Protein AF-A0A2N9XT66-F1 (afdb_monomer)

Solvent-accessible surface area (backbone atoms only — not comparable to full-atom values): 9815 Å² total; per-residue (Å²): 134,77,52,62,68,54,93,84,42,64,47,77,47,74,53,76,45,72,80,45,82,62,43,62,50,54,74,45,100,49,97,69,98,41,59,39,62,68,51,39,53,54,58,56,68,60,48,44,79,49,72,41,79,37,77,58,72,70,63,59,81,93,36,49,51,38,49,73,64,43,85,40,82,36,80,42,84,41,38,66,64,27,37,46,78,44,77,35,76,80,49,83,78,47,50,59,54,51,53,51,52,33,59,56,31,46,72,74,43,82,81,79,74,92,34,58,38,72,68,48,40,66,77,40,42,72,58,54,52,49,49,52,59,52,54,74,69,48,71,70,38,58,52,63,70,58,52,52,46,34,30,75,69,66,59,37,83,70,79,73,86,127

Structure (mmCIF, N/CA/C/O backbone):
data_AF-A0A2N9XT66-F1
#
_entry.id   AF-A0A2N9XT66-F1
#
loop_
_atom_site.group_PDB
_atom_site.id
_atom_site.type_symbol
_atom_site.label_atom_id
_atom_site.label_alt_id
_atom_site.label_comp_id
_atom_site.label_asym_id
_atom_site.label_entity_id
_atom_site.label_seq_id
_atom_site.pdbx_PDB_ins_code
_atom_site.Cartn_x
_atom_site.Cartn_y
_atom_site.Cartn_z
_atom_site.occupancy
_atom_site.B_iso_or_equiv
_atom_site.auth_seq_id
_atom_site.auth_comp_id
_atom_site.auth_asym_id
_atom_site.auth_atom_id
_atom_site.pdbx_PDB_model_num
ATOM 1 N N . MET A 1 1 ? 28.744 -11.877 -5.817 1.00 41.16 1 MET A N 1
ATOM 2 C CA . MET A 1 1 ? 27.878 -12.286 -6.945 1.00 41.16 1 MET A CA 1
ATOM 3 C C . MET A 1 1 ? 27.598 -11.049 -7.778 1.00 41.16 1 MET A C 1
ATOM 5 O O . MET A 1 1 ? 27.155 -10.070 -7.199 1.00 41.16 1 MET A O 1
ATOM 9 N N . ARG A 1 2 ? 27.898 -11.065 -9.081 1.00 55.66 2 ARG A N 1
ATOM 10 C CA . ARG A 1 2 ? 27.415 -10.048 -10.028 1.00 55.66 2 ARG A CA 1
ATOM 11 C C . ARG A 1 2 ? 26.061 -10.533 -10.524 1.00 55.66 2 ARG A C 1
ATOM 13 O O . ARG A 1 2 ? 26.008 -11.535 -11.235 1.00 55.66 2 ARG A O 1
ATOM 20 N N . ALA A 1 3 ? 24.979 -9.942 -10.032 1.00 63.16 3 ALA A N 1
ATOM 21 C CA . ALA A 1 3 ? 23.658 -10.244 -10.561 1.00 63.16 3 ALA A CA 1
ATOM 22 C C . ALA A 1 3 ? 23.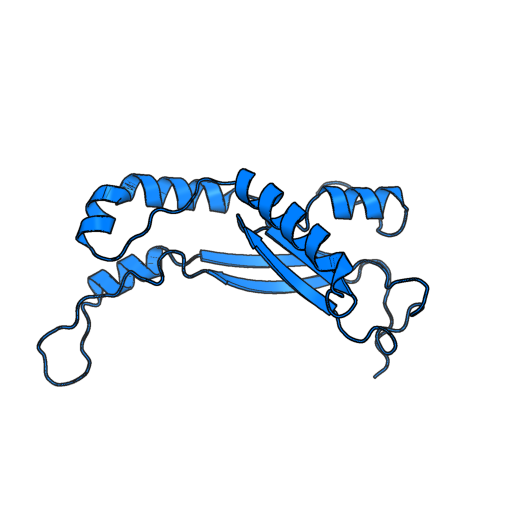540 -9.5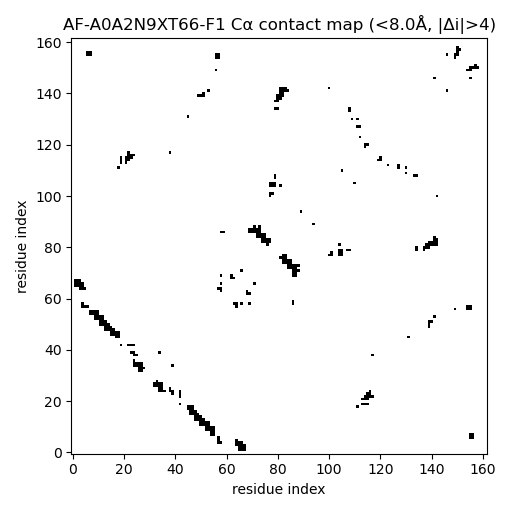07 -11.895 1.00 63.16 3 ALA A C 1
ATOM 24 O O . ALA A 1 3 ? 23.807 -8.313 -11.946 1.00 63.16 3 ALA A O 1
ATOM 25 N N . LYS A 1 4 ? 23.177 -10.200 -12.973 1.00 71.56 4 LYS A N 1
ATOM 26 C CA . LYS A 1 4 ? 22.900 -9.549 -14.255 1.00 71.56 4 LYS A CA 1
ATOM 27 C C . LYS A 1 4 ? 21.401 -9.447 -14.456 1.00 71.56 4 LYS A C 1
ATOM 29 O O . LYS A 1 4 ? 20.701 -10.422 -14.187 1.00 71.56 4 LYS A O 1
ATOM 34 N N . TRP A 1 5 ? 20.920 -8.296 -14.905 1.00 75.19 5 TRP A N 1
ATOM 35 C CA . TRP A 1 5 ? 19.538 -8.149 -15.330 1.00 75.19 5 TRP A CA 1
ATOM 36 C C . TRP A 1 5 ? 19.291 -9.017 -16.562 1.00 75.19 5 TRP A C 1
ATOM 38 O O . TRP A 1 5 ? 20.130 -9.102 -17.459 1.00 75.19 5 TRP A O 1
ATOM 48 N N . THR A 1 6 ? 18.135 -9.673 -16.602 1.00 72.75 6 THR A N 1
ATOM 49 C CA . THR A 1 6 ? 17.654 -10.372 -17.792 1.00 72.75 6 THR A CA 1
ATOM 50 C C . THR A 1 6 ? 16.189 -10.019 -18.054 1.00 72.75 6 THR A C 1
ATOM 52 O O . THR A 1 6 ? 15.431 -9.784 -17.104 1.00 72.75 6 THR A O 1
ATOM 55 N N . PRO A 1 7 ? 15.752 -10.002 -19.329 1.00 72.69 7 PRO A N 1
ATOM 56 C CA . PRO A 1 7 ? 14.351 -9.778 -19.659 1.00 72.69 7 PRO A CA 1
ATOM 57 C C . PRO A 1 7 ? 13.437 -10.762 -18.923 1.00 72.69 7 PRO A C 1
ATOM 59 O O . PRO A 1 7 ? 13.677 -11.969 -18.925 1.00 72.69 7 PRO A O 1
ATOM 62 N N . GLY A 1 8 ? 12.381 -10.239 -18.299 1.00 72.44 8 GLY A N 1
ATOM 63 C CA . GLY A 1 8 ? 11.419 -11.039 -17.537 1.00 72.44 8 GLY A CA 1
ATOM 64 C C . GLY A 1 8 ? 11.775 -11.251 -16.063 1.00 72.44 8 GLY A C 1
ATOM 65 O O . GLY A 1 8 ? 11.002 -11.896 -15.358 1.00 72.44 8 GLY A O 1
ATOM 66 N N . MET A 1 9 ? 12.887 -10.696 -15.565 1.00 78.50 9 MET A N 1
ATOM 67 C CA . MET A 1 9 ? 13.136 -10.648 -14.124 1.00 78.50 9 MET A CA 1
ATOM 68 C C . MET A 1 9 ? 12.029 -9.888 -13.394 1.00 78.50 9 MET A C 1
ATOM 70 O O . MET A 1 9 ? 11.669 -8.766 -13.758 1.00 78.50 9 MET A O 1
ATOM 74 N N . THR A 1 10 ? 11.537 -10.489 -12.315 1.00 80.38 10 THR A N 1
ATOM 75 C CA . THR A 1 10 ? 10.516 -9.906 -11.450 1.00 80.38 10 THR A CA 1
ATOM 76 C C . THR A 1 10 ? 10.994 -9.834 -10.008 1.00 80.38 10 THR A C 1
ATOM 78 O O . THR A 1 10 ? 11.700 -10.718 -9.527 1.00 80.38 10 THR A O 1
ATOM 81 N N . MET A 1 11 ? 10.557 -8.807 -9.295 1.00 81.31 11 MET A N 1
ATOM 82 C CA . MET A 1 11 ? 10.707 -8.671 -7.856 1.00 81.31 11 MET A CA 1
ATOM 83 C C . MET A 1 11 ? 9.355 -8.893 -7.191 1.00 81.31 11 MET A C 1
ATOM 85 O O . MET A 1 11 ? 8.396 -8.186 -7.489 1.00 81.31 11 MET A O 1
ATOM 89 N N . HIS A 1 12 ? 9.300 -9.845 -6.266 1.00 86.62 12 HIS A N 1
ATOM 90 C CA . HIS A 1 12 ? 8.158 -9.996 -5.379 1.00 86.62 12 HIS A CA 1
ATOM 91 C C . HIS A 1 12 ? 8.308 -9.045 -4.194 1.00 86.62 12 HIS A C 1
ATOM 93 O O . HIS A 1 12 ? 9.329 -9.072 -3.503 1.00 86.62 12 HIS A O 1
ATOM 99 N N . ILE A 1 13 ? 7.292 -8.233 -3.925 1.00 86.00 13 ILE A N 1
ATOM 100 C CA . ILE A 1 13 ? 7.242 -7.404 -2.723 1.00 86.00 13 ILE A CA 1
ATOM 101 C C . ILE A 1 13 ? 5.945 -7.662 -1.972 1.00 86.00 13 ILE A C 1
ATOM 103 O O . ILE A 1 13 ? 4.884 -7.789 -2.573 1.00 86.00 13 ILE A O 1
ATOM 107 N N . SER A 1 14 ? 6.044 -7.726 -0.647 1.00 89.00 14 SER A N 1
ATOM 108 C CA . SER A 1 14 ? 4.916 -7.866 0.268 1.00 89.00 14 SER A CA 1
ATOM 109 C C . SER A 1 14 ? 4.988 -6.769 1.324 1.00 89.00 14 SER A C 1
ATOM 111 O O . SER A 1 14 ? 6.061 -6.505 1.870 1.00 89.00 14 SER A O 1
ATOM 113 N N . TRP A 1 15 ? 3.864 -6.121 1.624 1.00 89.88 15 TRP A N 1
ATOM 114 C CA . TRP A 1 15 ? 3.805 -5.058 2.626 1.00 89.88 15 TRP A CA 1
ATOM 115 C C . TRP A 1 15 ? 2.473 -5.034 3.378 1.00 89.88 15 TRP A C 1
ATOM 117 O O . TRP A 1 15 ? 1.436 -5.494 2.898 1.00 89.88 15 TRP A O 1
ATOM 127 N N . LYS A 1 16 ? 2.516 -4.471 4.589 1.00 90.44 16 LYS A N 1
ATOM 128 C CA . LYS A 1 16 ? 1.356 -4.248 5.456 1.00 90.44 16 LYS A CA 1
ATOM 129 C C . LYS A 1 16 ? 1.117 -2.752 5.597 1.00 90.44 16 LYS A C 1
ATOM 131 O O . LYS A 1 16 ? 2.045 -2.003 5.896 1.00 90.44 16 LYS A O 1
ATOM 136 N N . ILE A 1 17 ? -0.129 -2.322 5.445 1.00 89.19 17 ILE A N 1
ATOM 137 C CA . ILE A 1 17 ? -0.549 -0.953 5.741 1.00 89.19 17 ILE A CA 1
ATOM 138 C C . ILE A 1 17 ? -1.355 -0.946 7.036 1.00 89.19 17 ILE A C 1
ATOM 140 O O . ILE A 1 17 ? -2.304 -1.714 7.197 1.00 89.19 17 ILE A O 1
ATOM 144 N N . LEU A 1 18 ? -0.980 -0.032 7.933 1.00 91.44 18 LEU A N 1
ATOM 145 C CA . LEU A 1 18 ? -1.727 0.324 9.137 1.00 91.44 18 LEU A CA 1
ATOM 146 C C . LEU A 1 18 ? -2.509 1.614 8.839 1.00 91.44 18 LEU A C 1
ATOM 148 O O . LEU A 1 18 ? -1.954 2.705 8.972 1.00 91.44 18 LEU A O 1
ATOM 152 N N . PRO A 1 19 ? -3.762 1.540 8.352 1.00 87.88 19 PRO A N 1
ATOM 153 C CA . PRO A 1 19 ? -4.462 2.711 7.819 1.00 87.88 19 PRO A CA 1
ATOM 154 C C . PRO A 1 19 ? -4.819 3.766 8.870 1.00 87.88 19 PRO A C 1
ATOM 156 O O . PRO A 1 19 ? -5.013 4.927 8.510 1.00 87.88 19 PRO A O 1
ATOM 159 N N . TYR A 1 20 ? -4.903 3.372 10.143 1.00 91.38 20 TYR A N 1
ATOM 160 C CA . TYR A 1 20 ? -5.351 4.222 11.247 1.00 91.38 20 TYR A CA 1
ATOM 161 C C . TYR A 1 20 ? -4.362 4.166 12.424 1.00 91.38 20 TYR A C 1
ATOM 163 O O . TYR A 1 20 ? -4.719 3.697 13.500 1.00 91.38 20 TYR A O 1
ATOM 171 N N . PRO A 1 21 ? -3.115 4.648 12.257 1.00 87.50 21 PRO A N 1
ATOM 172 C CA . PRO A 1 21 ? -2.061 4.490 13.267 1.00 87.50 21 PRO A CA 1
ATOM 173 C C . PRO A 1 21 ? -2.334 5.258 14.572 1.00 87.50 21 PRO A C 1
ATOM 175 O O . PRO A 1 21 ? -1.732 4.968 15.599 1.00 87.50 21 PRO A O 1
ATOM 178 N N . GLY A 1 22 ? -3.239 6.242 14.540 1.00 87.88 22 GLY A N 1
ATOM 179 C CA . GLY A 1 22 ? -3.673 6.984 15.725 1.00 87.88 22 GLY A CA 1
ATOM 180 C C . GLY A 1 22 ? -4.794 6.312 16.523 1.00 87.88 22 GLY A C 1
ATOM 181 O O . GLY A 1 22 ? -5.141 6.818 17.585 1.00 87.88 22 GLY A O 1
ATOM 182 N N . TRP A 1 23 ? -5.381 5.217 16.028 1.00 91.44 23 TRP A N 1
ATOM 183 C CA . TRP A 1 23 ? -6.428 4.479 16.729 1.00 91.44 23 TRP A CA 1
ATOM 184 C C . TRP A 1 23 ? -5.799 3.345 17.528 1.00 91.44 23 TRP A C 1
ATOM 186 O O . TRP A 1 23 ? -5.295 2.377 16.966 1.00 91.44 23 TRP A O 1
ATOM 196 N N . GLN A 1 24 ? -5.831 3.483 18.850 1.00 88.06 24 GLN A N 1
ATOM 197 C CA . GLN A 1 24 ? -5.297 2.493 19.777 1.00 88.06 24 GLN A CA 1
ATOM 198 C C . GLN A 1 24 ? -6.430 1.867 20.587 1.00 88.06 24 GLN A C 1
ATOM 200 O O . GLN A 1 24 ? -7.411 2.541 20.914 1.00 88.06 24 GLN A O 1
ATOM 205 N N . ALA A 1 25 ? -6.287 0.578 20.896 1.00 87.25 25 ALA A N 1
ATOM 206 C CA . ALA A 1 25 ? -7.193 -0.117 21.797 1.00 87.25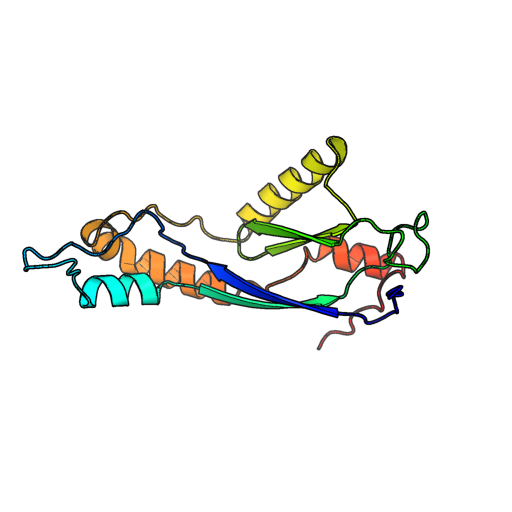 25 ALA A CA 1
ATOM 207 C C . ALA A 1 25 ? -7.081 0.478 23.203 1.00 87.25 25 ALA A C 1
ATOM 209 O O . ALA A 1 25 ? -5.999 0.868 23.654 1.00 87.25 25 ALA A O 1
ATOM 210 N N . ARG A 1 26 ? -8.202 0.544 23.916 1.00 87.88 26 ARG A N 1
ATOM 211 C CA . ARG A 1 26 ? -8.222 1.042 25.286 1.00 87.88 26 ARG A CA 1
ATOM 212 C C . ARG A 1 26 ? -7.394 0.143 26.210 1.00 87.88 26 ARG A C 1
ATOM 214 O O . ARG A 1 26 ? -7.588 -1.070 26.249 1.00 87.88 26 ARG A O 1
ATOM 221 N N . GLY A 1 27 ? -6.537 0.760 27.024 1.00 83.31 27 GLY A N 1
ATOM 222 C CA . GLY A 1 27 ? -5.896 0.093 28.158 1.00 83.31 27 GLY A CA 1
ATOM 223 C C . GLY A 1 27 ? -6.916 -0.275 29.240 1.00 83.31 27 GLY A C 1
ATOM 224 O O . GLY A 1 27 ? -7.740 0.553 29.646 1.00 83.31 27 GLY A O 1
ATOM 225 N N . LEU A 1 28 ? -6.872 -1.518 29.705 1.00 82.56 28 LEU A N 1
ATOM 226 C CA . LEU A 1 28 ? -7.693 -2.021 30.799 1.00 82.56 28 LEU A CA 1
ATOM 227 C C . LEU A 1 28 ? -6.977 -1.769 32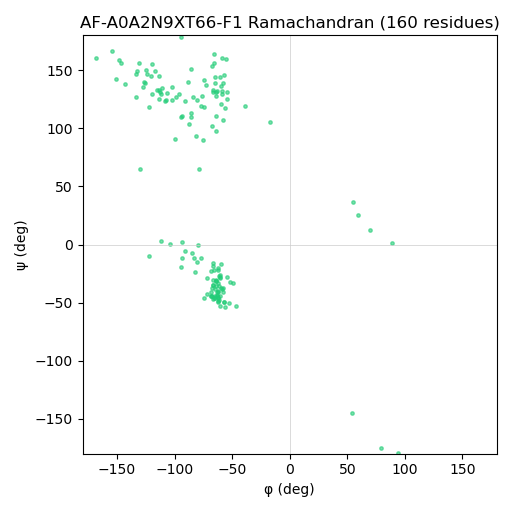.128 1.00 82.56 28 LEU A C 1
ATOM 229 O O . LEU A 1 28 ? -5.770 -1.963 32.236 1.00 82.56 28 LEU A O 1
ATOM 233 N N . ASN A 1 29 ? -7.728 -1.365 33.155 1.00 78.62 29 ASN A N 1
ATOM 234 C CA . ASN A 1 29 ? -7.189 -1.144 34.500 1.00 78.62 29 ASN A CA 1
ATOM 235 C C . ASN A 1 29 ? -7.016 -2.482 35.242 1.00 78.62 29 ASN A C 1
ATOM 237 O O . ASN A 1 29 ? -7.733 -2.778 36.196 1.00 78.62 29 ASN A O 1
ATOM 241 N N . LEU A 1 30 ? -6.125 -3.325 34.726 1.00 79.62 30 LEU A N 1
ATOM 242 C CA . LEU A 1 30 ? -5.789 -4.648 35.243 1.00 79.62 30 LEU A CA 1
ATOM 243 C C . LEU A 1 30 ? -4.276 -4.716 35.494 1.00 79.62 30 LEU A C 1
ATOM 245 O O . LEU A 1 30 ? -3.530 -4.058 34.770 1.00 79.62 30 LEU A O 1
ATOM 249 N N . PRO A 1 31 ? -3.796 -5.511 36.470 1.00 76.19 31 PRO A N 1
ATOM 250 C CA . PRO A 1 31 ? -2.362 -5.682 36.698 1.00 76.19 31 PRO A CA 1
ATOM 251 C C . PRO A 1 31 ? -1.634 -6.140 35.422 1.00 76.19 31 PRO A C 1
ATOM 253 O O . PRO A 1 31 ? -2.002 -7.152 34.826 1.00 76.19 31 PRO A O 1
ATOM 256 N N . GLY A 1 32 ? -0.598 -5.400 35.013 1.00 74.69 32 GLY A N 1
ATOM 257 C CA . GLY A 1 32 ? 0.147 -5.627 33.766 1.00 74.69 32 GLY A CA 1
ATOM 258 C C . GLY A 1 32 ? -0.353 -4.794 32.576 1.00 74.69 32 GLY A C 1
ATOM 259 O O . GLY A 1 32 ? -1.281 -3.999 32.697 1.00 74.69 32 GLY A O 1
ATOM 260 N N . VAL A 1 33 ? 0.275 -4.955 31.405 1.00 73.44 33 VAL A N 1
ATOM 261 C CA . VAL A 1 33 ? -0.155 -4.278 30.167 1.00 73.44 33 VAL A CA 1
ATOM 262 C C . VAL A 1 33 ? -1.318 -5.062 29.560 1.00 73.44 33 VAL A C 1
ATOM 264 O O . VAL A 1 33 ? -1.111 -6.022 28.825 1.00 73.44 33 VAL A O 1
ATOM 267 N N . ASN A 1 34 ? -2.545 -4.665 29.897 1.00 83.75 34 ASN A N 1
ATOM 268 C CA . ASN A 1 34 ? -3.765 -5.267 29.364 1.00 83.75 34 ASN A CA 1
ATOM 269 C C . ASN A 1 34 ? -4.495 -4.263 28.470 1.00 83.75 34 ASN A C 1
ATOM 271 O O . ASN A 1 34 ? -4.737 -3.128 28.876 1.00 83.75 34 ASN A O 1
ATOM 275 N N . VAL A 1 35 ? -4.881 -4.689 27.272 1.00 86.62 35 VAL A N 1
ATOM 276 C CA . VAL A 1 35 ? -5.677 -3.898 26.322 1.00 86.62 35 VAL A CA 1
ATOM 277 C C . VAL A 1 35 ? -6.993 -4.604 26.026 1.00 86.62 35 VAL A C 1
ATOM 279 O O . VAL A 1 35 ? -7.108 -5.823 26.179 1.00 86.62 35 VAL A O 1
ATOM 282 N N . ASP A 1 36 ? -8.010 -3.847 25.621 1.00 88.88 36 ASP A N 1
ATOM 283 C CA . ASP A 1 36 ? -9.267 -4.431 25.165 1.00 88.88 36 ASP A CA 1
ATOM 284 C C . ASP A 1 36 ? -9.047 -5.187 23.845 1.00 88.88 36 ASP A C 1
ATOM 286 O O . ASP A 1 36 ? -8.977 -4.601 22.763 1.00 88.88 36 ASP A O 1
ATOM 290 N N . GLN A 1 37 ? -8.975 -6.516 23.940 1.00 89.94 37 GLN A N 1
ATOM 291 C CA . GLN A 1 37 ? -8.759 -7.399 22.792 1.00 89.94 37 GLN A CA 1
ATOM 292 C C . 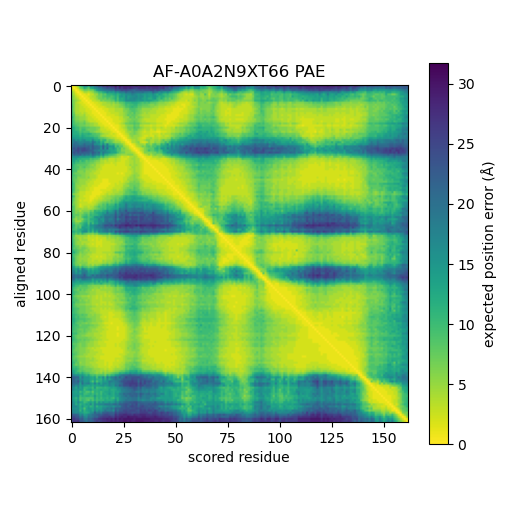GLN A 1 37 ? -9.858 -7.298 21.728 1.00 89.94 37 GLN A C 1
ATOM 294 O O . GLN A 1 37 ? -9.619 -7.617 20.564 1.00 89.94 37 GLN A O 1
ATOM 299 N N . LYS A 1 38 ? -11.087 -6.901 22.089 1.00 90.88 38 LYS A N 1
ATOM 300 C CA . LYS A 1 38 ? -12.148 -6.712 21.091 1.00 90.88 38 LYS A CA 1
ATOM 301 C C . LYS A 1 38 ? -11.870 -5.467 20.266 1.00 90.88 38 LYS A C 1
ATOM 303 O O . LYS A 1 38 ? -12.040 -5.513 19.051 1.00 90.88 38 LYS A O 1
ATOM 308 N N . GLU A 1 39 ? -11.439 -4.383 20.905 1.00 92.00 39 GLU A N 1
ATOM 309 C CA . GLU A 1 39 ? -11.040 -3.164 20.199 1.00 92.00 39 GLU A CA 1
ATOM 310 C C . GLU A 1 39 ? -9.809 -3.414 19.325 1.00 92.00 39 GLU A C 1
ATOM 312 O O . GLU A 1 39 ? -9.820 -3.052 18.151 1.00 92.00 39 GLU A O 1
ATOM 317 N N . GLU A 1 40 ? -8.805 -4.118 19.850 1.00 90.62 40 GLU A N 1
ATOM 318 C CA . GLU A 1 40 ? -7.600 -4.501 19.107 1.00 90.62 40 GLU A CA 1
ATOM 319 C C . GLU A 1 40 ? -7.936 -5.314 17.850 1.00 90.62 40 GLU A C 1
ATOM 321 O O . GLU A 1 40 ? -7.539 -4.940 16.750 1.00 90.62 40 GLU A O 1
ATOM 326 N N . ARG A 1 41 ? -8.773 -6.354 17.966 1.00 93.19 41 ARG A N 1
ATOM 327 C CA . ARG A 1 41 ? -9.211 -7.150 16.805 1.00 93.19 41 ARG A CA 1
ATOM 328 C C . ARG A 1 41 ? -9.970 -6.328 15.772 1.00 93.19 41 ARG A C 1
ATOM 330 O O . ARG A 1 41 ? -9.858 -6.598 14.578 1.00 93.19 41 ARG A O 1
ATOM 337 N N . ILE A 1 42 ? -10.766 -5.350 16.205 1.00 93.94 42 ILE A N 1
ATOM 338 C CA . ILE A 1 42 ? -11.461 -4.451 15.279 1.00 93.94 42 ILE A CA 1
ATOM 339 C C . ILE A 1 42 ? -10.438 -3.583 14.540 1.00 93.94 42 ILE A C 1
ATOM 341 O O . ILE A 1 42 ? -10.523 -3.488 13.316 1.00 93.94 42 ILE A O 1
ATOM 345 N N . ILE A 1 43 ? -9.471 -2.990 15.244 1.00 92.44 43 ILE A N 1
ATOM 346 C CA . ILE A 1 43 ? -8.393 -2.197 14.634 1.00 92.44 43 ILE A CA 1
ATOM 347 C C . ILE A 1 43 ? -7.634 -3.055 13.619 1.00 92.44 43 ILE A C 1
ATOM 349 O O . ILE A 1 43 ? -7.501 -2.673 12.454 1.00 92.44 43 ILE A O 1
ATOM 353 N N . ASP A 1 44 ? -7.235 -4.259 14.025 1.00 92.81 44 ASP A N 1
ATOM 354 C CA . ASP A 1 44 ? -6.494 -5.188 13.182 1.00 92.81 44 ASP A CA 1
ATOM 355 C C . ASP A 1 44 ? -7.284 -5.667 11.971 1.00 92.81 44 ASP A C 1
ATOM 357 O O . ASP A 1 44 ? -6.698 -5.907 10.915 1.00 92.81 44 ASP A O 1
ATOM 361 N N . SER A 1 45 ? -8.612 -5.751 12.076 1.00 93.62 45 SER A N 1
ATOM 362 C CA . SER A 1 45 ? -9.465 -6.103 10.942 1.00 93.62 45 SER A CA 1
ATOM 363 C C . SER A 1 45 ? -9.378 -5.089 9.801 1.00 93.62 45 SER A C 1
ATOM 365 O O . SER A 1 45 ? -9.698 -5.436 8.665 1.00 93.62 45 SER A O 1
ATOM 367 N N . TYR A 1 46 ? -8.927 -3.858 10.061 1.00 93.19 46 TYR A N 1
ATOM 368 C CA . TYR A 1 46 ? -8.675 -2.852 9.031 1.00 93.19 46 TYR A CA 1
ATOM 369 C C . TYR A 1 46 ? -7.248 -2.870 8.494 1.00 93.19 46 TYR A C 1
ATOM 371 O O . TYR A 1 46 ? -6.990 -2.155 7.531 1.00 93.19 46 TYR A O 1
ATOM 379 N N . ASN A 1 47 ? -6.340 -3.679 9.043 1.00 92.06 47 ASN A N 1
ATOM 380 C CA . ASN A 1 47 ? -5.027 -3.864 8.439 1.00 92.06 47 ASN A CA 1
ATOM 381 C C . ASN A 1 47 ? -5.184 -4.373 7.005 1.00 92.06 47 ASN A C 1
ATOM 383 O O . ASN A 1 47 ? -6.022 -5.228 6.704 1.00 92.06 47 ASN A O 1
ATOM 387 N N . GLU A 1 48 ? -4.359 -3.835 6.120 1.00 89.62 48 GLU A N 1
ATOM 388 C CA . GLU A 1 48 ? -4.367 -4.199 4.712 1.00 89.62 48 GLU A CA 1
ATOM 389 C C . GLU A 1 48 ? -3.035 -4.869 4.380 1.00 89.62 48 GLU A C 1
ATOM 391 O O . GLU A 1 48 ? -1.971 -4.380 4.769 1.00 89.62 48 GLU A O 1
ATOM 396 N N . TYR A 1 49 ? -3.110 -5.996 3.681 1.00 89.56 49 TYR A N 1
ATOM 397 C CA . TYR A 1 49 ? -1.961 -6.797 3.290 1.00 89.56 49 TYR A CA 1
ATOM 398 C C . TYR A 1 49 ? -1.926 -6.870 1.777 1.00 89.56 49 TYR A C 1
ATOM 400 O O . TYR A 1 49 ? -2.935 -7.178 1.141 1.00 89.56 49 TYR A O 1
ATOM 408 N N . TYR A 1 50 ? -0.764 -6.566 1.226 1.00 86.69 50 TYR A N 1
ATOM 409 C CA . TYR A 1 50 ? -0.562 -6.416 -0.198 1.00 86.69 50 TYR A CA 1
ATOM 410 C C . TYR A 1 50 ? 0.687 -7.170 -0.615 1.00 86.69 50 TYR A C 1
ATOM 412 O O . TYR A 1 50 ? 1.653 -7.268 0.148 1.00 86.69 50 TYR A O 1
ATOM 420 N N . SER A 1 51 ? 0.646 -7.699 -1.827 1.00 86.69 51 SER A N 1
ATOM 421 C CA . SER A 1 51 ? 1.793 -8.284 -2.483 1.00 86.69 51 SER A CA 1
ATOM 422 C C . SER A 1 51 ? 1.661 -8.137 -3.990 1.00 86.69 51 SER A C 1
ATOM 424 O O . SER A 1 51 ? 0.566 -8.237 -4.551 1.00 86.69 51 SER A O 1
ATOM 426 N N . ALA A 1 52 ? 2.792 -7.890 -4.636 1.00 83.50 52 ALA A N 1
ATOM 427 C CA . ALA A 1 52 ? 2.862 -7.726 -6.074 1.00 83.50 52 ALA A CA 1
ATOM 428 C C . ALA A 1 52 ? 4.150 -8.347 -6.607 1.00 83.50 52 ALA A C 1
ATOM 430 O O . ALA A 1 52 ? 5.224 -8.166 -6.027 1.00 83.50 52 ALA A O 1
ATOM 431 N N . ASP A 1 53 ? 4.022 -9.039 -7.736 1.00 82.56 53 ASP A N 1
ATOM 432 C CA . ASP A 1 53 ? 5.149 -9.421 -8.575 1.00 82.56 53 ASP A CA 1
ATOM 433 C C . ASP A 1 53 ? 5.374 -8.325 -9.601 1.00 82.56 53 ASP A C 1
ATOM 435 O O . ASP A 1 53 ? 4.468 -7.933 -10.338 1.00 82.56 53 ASP A O 1
ATOM 439 N N . ILE A 1 54 ? 6.589 -7.797 -9.614 1.00 76.25 54 ILE A N 1
ATOM 440 C CA . ILE A 1 54 ? 6.877 -6.558 -10.306 1.00 76.25 54 ILE A CA 1
ATOM 441 C C . ILE A 1 54 ? 7.971 -6.784 -11.339 1.00 76.25 54 ILE A C 1
ATOM 443 O O . ILE A 1 54 ? 9.086 -7.124 -10.941 1.00 76.25 54 ILE A O 1
ATOM 447 N N . PRO A 1 55 ? 7.716 -6.571 -12.643 1.00 74.25 55 PRO A N 1
ATOM 448 C CA . PRO A 1 55 ? 8.773 -6.653 -13.638 1.00 74.25 55 PRO A CA 1
ATOM 449 C C . PRO A 1 55 ? 9.804 -5.555 -13.375 1.00 74.25 55 PRO A C 1
ATOM 451 O O . PRO A 1 55 ? 9.465 -4.377 -13.240 1.00 74.25 55 PRO A O 1
ATOM 454 N N . LEU A 1 56 ? 11.071 -5.947 -13.289 1.00 74.31 56 LEU A N 1
ATOM 455 C CA . LEU A 1 56 ? 12.174 -5.010 -13.131 1.00 74.31 56 LEU A CA 1
ATOM 456 C C . LEU A 1 56 ? 12.523 -4.415 -14.504 1.00 74.31 56 LEU A C 1
ATOM 458 O O . LEU A 1 56 ? 12.813 -5.189 -15.423 1.00 74.31 56 LEU A O 1
ATOM 462 N N . PRO A 1 57 ? 12.523 -3.077 -14.672 1.00 68.44 57 PRO A N 1
ATOM 463 C CA . PRO A 1 57 ? 13.008 -2.463 -15.906 1.00 68.44 57 PRO A CA 1
ATOM 464 C C . PRO A 1 57 ? 14.470 -2.843 -16.188 1.00 68.44 57 PRO A C 1
ATOM 466 O O . PRO A 1 57 ? 15.194 -3.221 -15.268 1.00 68.44 57 PRO A O 1
ATOM 469 N N . PRO A 1 58 ? 14.960 -2.711 -17.427 1.00 67.94 58 PRO A N 1
ATOM 470 C CA . PRO A 1 58 ? 16.395 -2.768 -17.653 1.00 67.94 58 PRO A CA 1
ATOM 471 C C . PRO A 1 58 ? 17.086 -1.632 -16.879 1.00 67.94 58 PRO A C 1
ATOM 473 O O . PRO A 1 58 ? 16.523 -0.531 -16.776 1.00 67.94 58 PRO A O 1
ATOM 476 N N . PRO A 1 59 ? 18.295 -1.867 -16.340 1.00 66.75 59 PRO A N 1
ATOM 477 C CA . PRO A 1 59 ? 19.105 -0.813 -15.753 1.00 66.75 59 PRO A CA 1
ATOM 478 C C . PRO A 1 59 ? 19.355 0.340 -16.741 1.00 66.75 59 PRO A C 1
ATOM 480 O O . PRO A 1 59 ? 19.234 0.169 -17.960 1.00 66.75 59 PRO A O 1
ATOM 483 N N . PRO A 1 60 ? 19.714 1.539 -16.248 1.00 63.50 60 PRO A N 1
ATOM 484 C CA . PRO A 1 60 ? 20.131 2.622 -17.129 1.00 63.50 60 PRO A CA 1
ATOM 485 C C . PRO A 1 60 ? 21.331 2.192 -17.997 1.00 63.50 60 PRO A C 1
ATOM 487 O O . PRO A 1 60 ? 22.206 1.483 -17.499 1.00 63.50 60 PRO A O 1
ATOM 490 N N . PRO A 1 61 ? 21.439 2.669 -19.258 1.00 64.06 61 PRO A N 1
ATOM 491 C CA . PRO A 1 61 ? 22.508 2.260 -20.178 1.00 64.06 61 PRO A CA 1
ATOM 492 C C . PRO A 1 61 ? 23.925 2.439 -19.621 1.00 64.06 61 PRO A C 1
ATOM 494 O O . PRO A 1 61 ? 24.833 1.704 -19.991 1.00 64.06 61 PRO A O 1
ATOM 497 N N . SER A 1 62 ? 24.107 3.403 -18.714 1.00 60.56 62 SER A N 1
ATOM 498 C CA . SER A 1 62 ? 25.372 3.694 -18.037 1.00 60.56 62 SER A CA 1
ATOM 499 C C . SER A 1 62 ? 25.862 2.597 -17.086 1.00 60.56 62 SER A C 1
ATOM 501 O O . SER A 1 62 ? 27.019 2.658 -16.696 1.00 60.56 62 SER A O 1
ATOM 503 N N . ALA A 1 63 ? 25.008 1.645 -16.696 1.00 57.69 63 ALA A N 1
ATOM 504 C CA . ALA A 1 63 ? 25.339 0.524 -15.806 1.00 57.69 63 ALA A CA 1
ATOM 505 C C . ALA A 1 63 ? 25.310 -0.846 -16.523 1.00 57.69 63 ALA A C 1
ATOM 507 O O . ALA A 1 63 ? 25.472 -1.894 -15.894 1.00 57.69 63 ALA A O 1
ATOM 508 N N . GLY A 1 64 ? 25.061 -0.854 -17.840 1.00 61.31 64 GLY A N 1
ATOM 509 C CA . GLY A 1 64 ? 24.902 -2.079 -18.627 1.00 61.31 64 GLY A CA 1
ATOM 510 C C . GLY A 1 64 ? 23.844 -3.034 -18.055 1.00 61.31 64 GLY A C 1
ATOM 511 O O . GLY A 1 64 ? 22.839 -2.606 -17.495 1.00 61.31 64 GLY A O 1
ATOM 512 N N . ASP A 1 65 ? 24.092 -4.341 -18.182 1.00 61.66 65 ASP A N 1
ATOM 513 C CA . ASP A 1 65 ? 23.230 -5.393 -17.620 1.00 61.66 65 ASP A CA 1
ATOM 514 C C . ASP A 1 65 ? 23.685 -5.854 -16.223 1.00 61.66 65 ASP A C 1
ATOM 516 O O . ASP A 1 65 ? 23.119 -6.801 -15.686 1.00 61.66 65 ASP A O 1
ATOM 520 N N . ASP A 1 66 ? 24.730 -5.270 -15.629 1.00 58.41 66 ASP A N 1
ATOM 521 C CA . ASP A 1 66 ? 25.279 -5.718 -14.342 1.00 58.41 66 ASP A CA 1
ATOM 522 C C . ASP A 1 66 ? 24.663 -4.916 -13.187 1.00 58.41 66 ASP A C 1
ATOM 524 O O . ASP A 1 66 ? 24.976 -3.745 -12.980 1.00 58.41 66 ASP A O 1
ATOM 528 N N . PHE A 1 67 ? 23.823 -5.559 -12.369 1.00 55.78 67 PHE A N 1
ATOM 529 C CA . PHE A 1 67 ? 23.306 -4.955 -11.137 1.00 55.78 67 PHE A CA 1
ATOM 530 C C . PHE A 1 67 ? 24.423 -4.567 -10.158 1.00 55.78 67 PHE A C 1
ATOM 532 O O . PHE A 1 67 ? 24.165 -3.798 -9.243 1.00 55.78 67 PHE A O 1
ATOM 539 N N . GLY A 1 68 ? 25.649 -5.076 -10.318 1.00 50.09 68 GLY A N 1
ATOM 540 C CA . GLY A 1 68 ? 26.805 -4.655 -9.530 1.00 50.09 68 GLY A CA 1
ATOM 541 C C . GLY A 1 68 ? 27.241 -3.205 -9.774 1.00 50.09 68 GLY A C 1
ATOM 542 O O . GLY A 1 68 ? 27.889 -2.635 -8.899 1.00 50.09 68 GLY A O 1
ATOM 543 N N . GLU A 1 69 ? 26.882 -2.603 -10.916 1.00 50.81 69 GLU A N 1
ATOM 544 C CA . GLU A 1 69 ? 27.146 -1.184 -11.222 1.00 50.81 69 GLU A CA 1
ATOM 545 C C . GLU A 1 69 ? 25.960 -0.272 -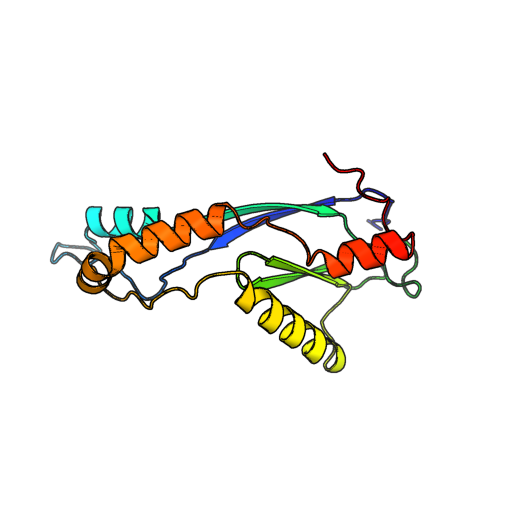10.872 1.00 50.81 69 GLU A C 1
ATOM 547 O O . GLU A 1 69 ? 26.124 0.932 -10.669 1.00 50.81 69 GLU A O 1
ATOM 552 N N . VAL A 1 70 ? 24.761 -0.844 -10.736 1.00 54.69 70 VAL A N 1
ATOM 553 C CA . VAL A 1 70 ? 23.567 -0.129 -10.284 1.00 54.69 70 VAL A CA 1
ATOM 554 C C . VAL A 1 70 ? 23.544 -0.150 -8.762 1.00 54.69 70 VAL A C 1
ATOM 556 O O . VAL A 1 70 ? 23.330 -1.188 -8.147 1.00 54.69 70 VAL A O 1
ATOM 559 N N . SER A 1 71 ? 23.764 0.998 -8.125 1.00 55.72 71 SER A N 1
ATOM 560 C CA . SER A 1 71 ? 24.079 1.025 -6.693 1.00 55.72 71 SER A CA 1
ATOM 561 C C . SER A 1 71 ? 22.989 0.436 -5.791 1.00 55.72 71 SER A C 1
ATOM 563 O O . SER A 1 71 ? 23.357 -0.032 -4.725 1.00 55.72 71 SER A O 1
ATOM 565 N N . ASN A 1 72 ? 21.699 0.463 -6.189 1.00 68.62 72 ASN A N 1
ATOM 566 C CA . ASN A 1 72 ? 20.544 -0.155 -5.502 1.00 68.62 72 ASN A CA 1
ATOM 567 C C . ASN A 1 72 ? 19.273 -0.165 -6.390 1.00 68.62 72 ASN A C 1
ATOM 569 O O . ASN A 1 72 ? 19.155 0.644 -7.309 1.00 68.62 72 ASN A O 1
ATOM 573 N N . ILE A 1 73 ? 18.284 -1.014 -6.079 1.00 73.19 73 ILE A N 1
ATOM 574 C CA . ILE A 1 73 ? 16.886 -0.873 -6.543 1.00 73.19 73 ILE A CA 1
ATOM 575 C C . ILE A 1 73 ? 16.091 -0.227 -5.410 1.00 73.19 73 ILE A C 1
ATOM 577 O O . ILE A 1 73 ? 16.101 -0.732 -4.289 1.00 73.19 73 ILE A O 1
ATOM 581 N N . THR A 1 74 ? 15.382 0.861 -5.695 1.00 77.62 74 THR A N 1
ATOM 582 C CA . THR A 1 74 ? 14.564 1.570 -4.708 1.00 77.62 74 THR A CA 1
ATOM 583 C C . THR A 1 74 ? 13.088 1.421 -5.049 1.00 77.62 74 THR A C 1
ATOM 585 O O . THR A 1 74 ? 12.670 1.687 -6.176 1.00 77.62 74 THR A O 1
ATOM 588 N N . VAL A 1 75 ? 12.289 1.026 -4.056 1.00 80.75 75 VAL A N 1
ATOM 589 C CA . VAL A 1 75 ? 10.828 0.946 -4.163 1.00 80.75 75 VAL A CA 1
ATOM 590 C C . VAL A 1 75 ? 10.200 2.055 -3.338 1.00 80.75 75 VAL A C 1
ATOM 592 O O . VAL A 1 75 ? 10.408 2.151 -2.130 1.00 80.75 75 VAL A O 1
ATOM 595 N N . HIS A 1 76 ? 9.395 2.873 -3.999 1.00 83.44 76 HIS A N 1
ATOM 596 C CA . HIS A 1 76 ? 8.646 3.967 -3.409 1.00 83.44 76 HIS A CA 1
ATOM 597 C C . HIS A 1 76 ? 7.190 3.557 -3.240 1.00 83.44 76 HIS A C 1
ATOM 599 O O . HIS A 1 76 ? 6.515 3.193 -4.207 1.00 83.44 76 HIS A O 1
ATOM 605 N N . PHE A 1 77 ? 6.695 3.651 -2.009 1.00 86.06 77 PHE A N 1
ATOM 606 C CA . PHE A 1 77 ? 5.288 3.434 -1.698 1.00 86.06 77 PHE A CA 1
ATOM 607 C C . PHE A 1 77 ? 4.522 4.737 -1.910 1.00 86.06 77 PHE A C 1
ATOM 609 O O . PHE A 1 77 ? 4.728 5.718 -1.194 1.00 86.06 77 PHE A O 1
ATOM 616 N N . LEU A 1 78 ? 3.642 4.749 -2.905 1.00 86.06 78 LEU A N 1
ATOM 617 C CA . LEU A 1 78 ? 2.808 5.900 -3.218 1.00 86.06 78 LEU A CA 1
ATOM 618 C C . LEU A 1 78 ? 1.440 5.789 -2.529 1.00 86.06 78 LEU A C 1
ATOM 620 O O . LEU A 1 78 ? 1.126 4.819 -1.831 1.00 86.06 78 LEU A O 1
ATOM 624 N N . ALA A 1 79 ? 0.598 6.807 -2.711 1.00 85.69 79 ALA A N 1
ATOM 625 C CA . ALA A 1 79 ? -0.770 6.739 -2.226 1.00 85.69 79 ALA A CA 1
ATOM 626 C C . ALA A 1 79 ? -1.563 5.655 -2.978 1.00 85.69 79 ALA A C 1
ATOM 628 O O . ALA A 1 79 ? -1.172 5.176 -4.041 1.00 85.69 79 ALA A O 1
ATOM 629 N N . CYS A 1 80 ? -2.704 5.265 -2.405 1.00 85.81 80 CYS A N 1
ATOM 630 C CA . CYS A 1 80 ? -3.645 4.344 -3.049 1.00 85.81 80 CYS A CA 1
ATOM 631 C C . CYS A 1 80 ? -3.019 3.005 -3.491 1.00 85.81 80 CYS A C 1
ATOM 633 O O . CYS A 1 80 ? -3.388 2.454 -4.523 1.00 85.81 80 CYS A O 1
ATOM 635 N N . ASN A 1 81 ? -2.075 2.488 -2.694 1.00 81.38 81 ASN A N 1
ATOM 636 C CA . ASN A 1 81 ? -1.400 1.200 -2.904 1.00 81.38 81 ASN A CA 1
ATOM 637 C C . ASN A 1 81 ? -0.646 1.100 -4.241 1.00 81.38 81 ASN A C 1
ATOM 639 O O . ASN A 1 81 ? -0.463 0.005 -4.767 1.00 81.38 81 ASN A O 1
ATOM 643 N N . GLN A 1 82 ? -0.234 2.240 -4.798 1.00 82.56 82 GLN A N 1
ATOM 644 C CA . GLN A 1 82 ? 0.615 2.283 -5.981 1.00 82.56 82 GLN A CA 1
ATOM 645 C C . GLN A 1 82 ? 2.086 2.171 -5.582 1.00 82.56 82 GLN A C 1
ATOM 647 O O . GLN A 1 82 ? 2.494 2.613 -4.504 1.00 82.56 82 GLN A O 1
ATOM 652 N N . LEU A 1 83 ? 2.885 1.609 -6.483 1.00 82.06 83 LEU A N 1
ATOM 653 C CA . LEU A 1 83 ? 4.329 1.503 -6.323 1.00 82.06 83 LEU A CA 1
ATOM 654 C C . LEU A 1 83 ? 5.034 2.289 -7.424 1.00 82.06 83 LEU A C 1
ATOM 656 O O . LEU A 1 83 ? 4.542 2.415 -8.547 1.00 82.06 83 LEU A O 1
ATOM 660 N N . PHE A 1 84 ? 6.211 2.807 -7.105 1.00 78.81 84 PHE A N 1
ATOM 661 C CA . PHE A 1 84 ? 7.104 3.423 -8.074 1.00 78.81 84 PHE A CA 1
ATOM 662 C C . PHE A 1 84 ? 8.517 2.899 -7.847 1.00 78.81 84 PHE A C 1
ATOM 664 O O . PHE A 1 84 ? 9.005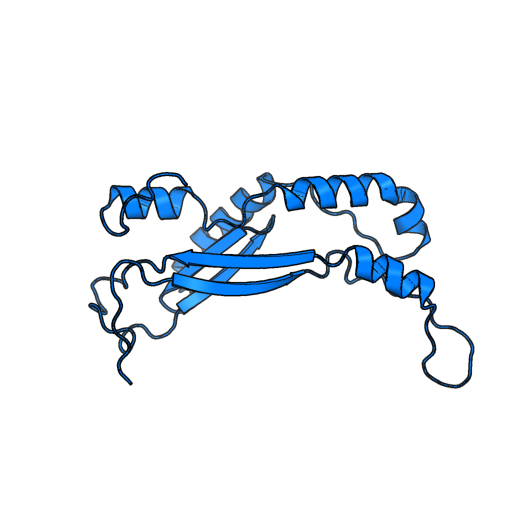 2.921 -6.724 1.00 78.81 84 PHE A O 1
ATOM 671 N N . ILE A 1 85 ? 9.155 2.376 -8.891 1.00 75.62 85 ILE A N 1
ATOM 672 C CA . ILE A 1 85 ? 10.482 1.760 -8.789 1.00 75.62 85 ILE A CA 1
ATOM 673 C C . ILE A 1 85 ? 11.494 2.633 -9.510 1.00 75.62 85 ILE A C 1
ATOM 675 O O . ILE A 1 85 ? 11.254 3.072 -10.634 1.00 75.62 85 ILE A O 1
ATOM 679 N N . THR A 1 86 ? 12.635 2.847 -8.865 1.00 72.38 86 THR A N 1
ATOM 680 C CA . THR A 1 86 ? 13.783 3.546 -9.438 1.00 72.38 86 THR A CA 1
ATOM 681 C C . THR A 1 86 ? 15.063 2.748 -9.224 1.00 72.38 86 THR A C 1
ATOM 683 O O . THR A 1 86 ? 15.174 1.959 -8.287 1.00 72.38 86 THR A O 1
ATOM 686 N N . TYR A 1 87 ? 16.052 2.986 -10.080 1.00 67.69 87 TYR A N 1
ATOM 687 C CA . TYR A 1 87 ? 17.419 2.504 -9.895 1.00 67.69 87 TYR A CA 1
ATOM 688 C C . TYR A 1 87 ? 18.260 3.605 -9.247 1.00 67.69 87 TYR A C 1
ATOM 690 O O . TYR A 1 87 ? 18.241 4.743 -9.710 1.00 67.69 87 TYR A O 1
ATOM 698 N N . GLY A 1 88 ? 18.972 3.271 -8.171 1.00 60.97 88 GLY A N 1
ATOM 699 C CA . GLY A 1 88 ? 19.719 4.211 -7.337 1.00 60.97 88 GLY A CA 1
ATOM 700 C C . GLY A 1 88 ? 18.846 4.993 -6.348 1.00 60.97 88 GLY A C 1
ATOM 701 O O . GLY A 1 88 ? 17.643 4.748 -6.195 1.00 60.97 88 GLY A O 1
ATOM 702 N N . THR A 1 89 ? 19.471 5.932 -5.639 1.00 54.75 89 THR A N 1
ATOM 703 C CA . THR A 1 89 ? 18.779 6.935 -4.818 1.00 54.75 89 THR A CA 1
ATOM 704 C C . THR A 1 89 ? 18.152 7.998 -5.714 1.00 54.75 89 THR A C 1
ATOM 706 O O . THR A 1 89 ? 18.770 8.413 -6.690 1.00 54.75 89 THR A O 1
ATOM 709 N N . ILE A 1 90 ? 16.949 8.470 -5.369 1.00 54.41 90 ILE A N 1
ATOM 710 C CA . ILE A 1 90 ? 16.366 9.663 -5.997 1.00 54.41 90 ILE A CA 1
ATOM 711 C C . ILE A 1 90 ? 17.339 10.828 -5.764 1.00 54.41 90 ILE A C 1
ATOM 713 O O . ILE A 1 90 ? 17.450 11.322 -4.644 1.00 54.41 90 ILE A O 1
ATOM 717 N N . GLU A 1 91 ? 18.048 11.260 -6.806 1.00 56.84 91 GLU A N 1
ATOM 718 C CA . GLU A 1 91 ? 18.779 12.530 -6.783 1.00 56.84 91 GLU A CA 1
ATOM 719 C C . GLU A 1 91 ? 17.781 13.695 -6.687 1.00 56.84 91 GLU A C 1
ATOM 721 O O . GLU A 1 91 ? 16.622 13.567 -7.087 1.00 56.84 91 GLU A O 1
ATOM 726 N N . GLU A 1 92 ? 18.214 14.852 -6.187 1.00 47.31 92 GLU A N 1
ATOM 727 C CA . GLU A 1 92 ? 17.361 16.021 -5.896 1.00 47.31 92 GLU A CA 1
ATOM 728 C C . GLU A 1 92 ? 16.420 16.408 -7.068 1.00 47.31 92 GLU A C 1
ATOM 730 O O . GLU A 1 92 ? 15.263 16.779 -6.862 1.00 47.31 92 GLU A O 1
ATOM 735 N N . GLY A 1 93 ? 16.855 16.208 -8.321 1.00 50.94 93 GLY A N 1
ATOM 736 C CA . GLY A 1 93 ? 16.043 16.432 -9.527 1.00 50.94 93 GLY A CA 1
ATOM 737 C C . GLY A 1 93 ? 14.921 15.407 -9.776 1.00 50.94 93 GLY A C 1
ATOM 738 O O . GLY A 1 93 ? 13.882 15.754 -10.343 1.00 50.94 93 GLY A O 1
ATOM 739 N N . GLN A 1 94 ? 15.074 14.160 -9.323 1.00 60.41 94 GLN A N 1
ATOM 740 C CA . GLN A 1 94 ? 14.058 13.105 -9.444 1.00 60.41 94 GLN A CA 1
ATOM 741 C C . GLN A 1 94 ? 12.967 13.209 -8.361 1.00 60.41 94 GLN A C 1
ATOM 743 O O . GLN A 1 94 ? 11.885 12.635 -8.511 1.00 60.41 94 GLN A O 1
ATOM 748 N N . GLN A 1 95 ? 13.196 13.991 -7.299 1.00 67.88 95 GLN A N 1
ATOM 749 C CA . GLN A 1 95 ? 12.225 14.197 -6.221 1.00 67.88 95 GLN A CA 1
ATOM 750 C C . GLN A 1 95 ? 10.941 14.867 -6.733 1.00 67.88 95 GLN A C 1
ATOM 752 O O . GLN A 1 95 ? 9.837 14.551 -6.285 1.00 67.88 95 GLN A O 1
ATOM 757 N N . ARG A 1 96 ? 11.065 15.748 -7.733 1.00 71.75 96 ARG A N 1
ATOM 758 C CA . ARG A 1 96 ? 9.921 16.375 -8.408 1.00 71.75 96 ARG A CA 1
ATOM 759 C C . ARG A 1 96 ? 9.036 15.348 -9.112 1.00 71.75 96 ARG A C 1
ATOM 761 O O . ARG A 1 96 ? 7.813 15.4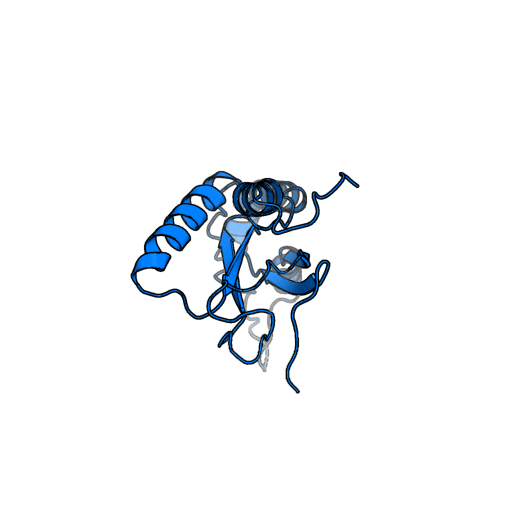64 -9.048 1.00 71.75 96 ARG A O 1
ATOM 768 N N . GLU A 1 97 ? 9.641 14.359 -9.766 1.00 73.06 97 GLU A N 1
ATOM 769 C CA . GLU A 1 97 ? 8.895 13.296 -10.440 1.00 73.06 97 GLU A CA 1
ATOM 770 C C . GLU A 1 97 ? 8.199 12.405 -9.410 1.00 73.06 97 GLU A C 1
ATOM 772 O O . GLU A 1 97 ? 7.000 12.177 -9.539 1.00 73.06 97 GLU A O 1
ATOM 777 N N . TYR A 1 98 ? 8.885 12.016 -8.328 1.00 77.94 98 TYR A N 1
ATOM 778 C CA . TYR A 1 98 ? 8.252 11.305 -7.211 1.00 77.94 98 TYR A CA 1
ATOM 779 C C . TYR A 1 98 ? 7.019 12.050 -6.679 1.00 77.94 98 TYR A C 1
ATOM 781 O O . TYR A 1 98 ? 5.942 11.464 -6.589 1.00 77.94 98 TYR A O 1
ATOM 789 N N . TRP A 1 99 ? 7.128 13.349 -6.380 1.00 82.12 99 TRP A N 1
ATOM 790 C CA . TRP A 1 99 ? 5.999 14.118 -5.845 1.00 82.12 99 TRP A CA 1
ATOM 791 C C . TRP A 1 99 ? 4.856 14.287 -6.844 1.00 82.12 99 TRP A C 1
ATOM 793 O O . TRP A 1 99 ? 3.688 14.260 -6.451 1.00 82.12 99 TRP A O 1
ATOM 803 N N . LYS A 1 100 ? 5.164 14.417 -8.137 1.00 83.31 100 LYS A N 1
ATOM 804 C CA . LYS A 1 100 ? 4.153 14.428 -9.198 1.00 83.31 100 LYS A CA 1
ATOM 805 C C . LYS A 1 100 ? 3.402 13.098 -9.246 1.00 83.31 100 LYS A C 1
ATOM 807 O O . LYS A 1 100 ? 2.172 13.094 -9.231 1.00 83.31 100 LYS A O 1
ATOM 812 N N . GLN A 1 101 ? 4.133 11.988 -9.235 1.00 79.81 101 GLN A N 1
ATOM 813 C CA . GLN A 1 101 ? 3.565 10.643 -9.206 1.00 79.81 101 GLN A CA 1
ATOM 814 C C . GLN A 1 101 ? 2.748 10.395 -7.933 1.00 79.81 101 GLN A C 1
ATOM 816 O O . GLN A 1 101 ? 1.654 9.836 -7.987 1.00 79.81 101 GLN A O 1
ATOM 821 N N . PHE A 1 102 ? 3.220 10.883 -6.787 1.00 85.44 102 PHE A N 1
ATOM 822 C CA . PHE A 1 102 ? 2.490 10.820 -5.529 1.00 85.44 102 PHE A CA 1
ATOM 823 C C . PHE A 1 102 ? 1.162 11.584 -5.617 1.00 85.44 102 PHE A C 1
ATOM 825 O O . PHE A 1 102 ? 0.114 11.030 -5.285 1.00 85.44 102 PHE A O 1
ATOM 832 N N . ALA A 1 103 ? 1.165 12.811 -6.142 1.00 87.06 103 ALA A N 1
ATOM 833 C CA . ALA A 1 103 ? -0.049 13.605 -6.326 1.00 87.06 103 ALA A CA 1
ATOM 834 C C . ALA A 1 103 ? -1.034 12.980 -7.333 1.00 87.06 103 ALA A C 1
ATOM 836 O O . ALA A 1 103 ? -2.246 13.066 -7.139 1.00 87.06 103 ALA A O 1
ATOM 837 N N . GLU A 1 104 ? -0.544 12.339 -8.400 1.00 84.12 104 GLU A N 1
ATOM 838 C CA . GLU A 1 104 ? -1.388 11.563 -9.319 1.00 84.12 104 GLU A CA 1
ATOM 839 C C . GLU A 1 104 ? -1.986 10.341 -8.615 1.00 84.12 104 GLU A C 1
ATOM 841 O O . GLU A 1 104 ? -3.199 10.138 -8.678 1.00 84.12 104 GLU A O 1
ATOM 846 N N . SER A 1 105 ? -1.172 9.589 -7.868 1.00 85.69 105 SER A N 1
ATOM 847 C CA . SER A 1 105 ? -1.627 8.409 -7.127 1.00 85.69 105 SER A CA 1
ATOM 848 C C . SER A 1 105 ? -2.705 8.750 -6.099 1.00 85.69 105 SER A C 1
ATOM 850 O O . SER A 1 105 ? -3.671 8.010 -5.972 1.00 85.69 105 SER A O 1
ATOM 852 N N . GLN A 1 106 ? -2.614 9.903 -5.426 1.00 87.75 106 GLN A N 1
ATOM 853 C CA . GLN A 1 106 ? -3.610 10.347 -4.444 1.00 87.75 106 GLN A CA 1
ATOM 854 C C . GLN A 1 106 ? -5.008 10.540 -5.036 1.00 87.75 106 GLN A C 1
ATOM 856 O O . GLN A 1 106 ? -5.991 10.411 -4.312 1.00 87.75 106 GLN A O 1
ATOM 861 N N . LYS A 1 107 ? -5.113 10.836 -6.335 1.00 87.38 107 LYS A N 1
ATOM 862 C CA . LYS A 1 107 ? -6.402 11.022 -7.016 1.00 87.38 107 LYS A CA 1
ATOM 863 C C . LYS A 1 107 ? -7.107 9.698 -7.320 1.00 87.38 107 LYS A C 1
ATOM 865 O O . LYS A 1 107 ? -8.269 9.723 -7.710 1.00 87.38 107 LYS A O 1
ATOM 870 N N . LEU A 1 108 ? -6.421 8.563 -7.167 1.00 84.75 108 LEU A N 1
ATOM 871 C CA . LEU A 1 108 ? -6.941 7.240 -7.519 1.00 84.75 108 LEU A CA 1
ATOM 872 C C . LEU A 1 108 ? -7.823 6.618 -6.436 1.00 84.75 108 LEU A C 1
ATOM 874 O O . LEU A 1 108 ? -8.449 5.594 -6.693 1.00 84.75 108 LEU A O 1
ATOM 878 N N . CYS A 1 109 ? -7.853 7.184 -5.231 1.00 88.31 109 CYS A N 1
ATOM 879 C CA . CYS A 1 109 ? -8.639 6.624 -4.145 1.00 88.31 109 CYS A CA 1
ATOM 880 C C . CYS A 1 109 ? -9.174 7.676 -3.187 1.00 88.31 109 CYS A C 1
ATOM 882 O O . CYS A 1 109 ? -8.625 8.767 -3.022 1.00 88.31 109 CYS A O 1
ATOM 884 N N . THR A 1 110 ? -10.223 7.293 -2.475 1.00 91.81 110 THR A N 1
ATOM 885 C CA . THR A 1 110 ? -10.821 8.105 -1.430 1.00 91.81 110 THR A CA 1
ATOM 886 C C . THR A 1 110 ? -9.825 8.312 -0.271 1.00 91.81 110 THR A C 1
ATOM 888 O O . THR A 1 110 ? -9.233 7.344 0.244 1.00 91.81 110 THR A O 1
ATOM 891 N N . PRO A 1 111 ? -9.638 9.566 0.195 1.00 90.19 111 PRO A N 1
ATOM 892 C CA . PRO A 1 111 ? -8.847 9.858 1.383 1.00 90.19 111 PRO A CA 1
ATOM 893 C C . PRO A 1 111 ? -9.407 9.164 2.628 1.00 90.19 111 PRO A C 1
ATOM 895 O O . PRO A 1 111 ? -10.614 9.182 2.893 1.00 90.19 111 PRO A O 1
ATOM 898 N N . ARG A 1 112 ? -8.512 8.579 3.428 1.00 90.44 112 ARG A N 1
ATOM 899 C CA . ARG A 1 112 ? -8.887 7.934 4.690 1.00 90.44 112 ARG A CA 1
ATOM 900 C C . ARG A 1 112 ? -9.253 8.987 5.740 1.00 90.44 112 ARG A C 1
ATOM 902 O O . ARG A 1 112 ? -8.543 9.986 5.864 1.00 90.44 112 ARG A O 1
ATOM 909 N N . PRO A 1 113 ? -10.329 8.785 6.519 1.00 92.19 113 PRO A N 1
ATOM 910 C CA . PRO A 1 113 ? -10.587 9.624 7.681 1.00 92.19 113 PRO A CA 1
ATOM 911 C C . PRO A 1 113 ? -9.529 9.385 8.768 1.00 92.19 113 PRO A C 1
ATOM 913 O O . PRO A 1 113 ? -8.963 8.297 8.875 1.00 92.19 113 PRO A O 1
ATOM 916 N N . SER A 1 114 ? -9.297 10.393 9.610 1.00 92.06 114 SER A N 1
ATOM 917 C CA . SER A 1 114 ? -8.525 10.210 10.840 1.00 92.06 114 SER A CA 1
ATOM 918 C C . SER A 1 114 ? -9.411 9.535 11.883 1.00 92.06 114 SER A C 1
ATOM 920 O O . SER A 1 114 ? -10.454 10.073 12.249 1.00 92.06 114 SER A O 1
ATOM 922 N N . ILE A 1 115 ? -9.003 8.353 12.336 1.00 95.31 115 ILE A N 1
ATOM 923 C CA . ILE A 1 115 ? -9.663 7.601 13.404 1.00 95.31 115 ILE A CA 1
ATOM 924 C C . ILE A 1 115 ? -8.692 7.564 14.578 1.00 95.31 115 ILE A C 1
ATOM 926 O O . ILE A 1 115 ? -7.538 7.173 14.399 1.00 95.31 115 ILE A O 1
ATOM 930 N N . LYS A 1 116 ? -9.137 8.017 15.754 1.00 93.06 116 LYS A N 1
ATOM 931 C CA . LYS A 1 116 ? -8.321 8.051 16.979 1.00 93.06 116 LYS A CA 1
ATOM 932 C C . LYS A 1 116 ? -8.943 7.264 18.130 1.00 93.06 116 LYS A C 1
ATOM 934 O O . LYS A 1 116 ? -8.308 7.062 19.156 1.00 93.06 116 LYS A O 1
ATOM 939 N N . SER A 1 117 ? -10.191 6.828 17.978 1.00 92.06 117 SER A N 1
ATOM 940 C CA . SER A 1 117 ? -10.958 6.185 19.041 1.00 92.06 117 SER A CA 1
ATOM 941 C C . SER A 1 117 ? -12.043 5.259 18.493 1.00 92.06 117 SER A C 1
ATOM 943 O O . SER A 1 117 ? -12.456 5.358 17.334 1.00 92.06 117 SER A O 1
ATOM 945 N N . MET A 1 118 ? -12.602 4.418 19.368 1.00 93.31 118 MET A N 1
ATOM 946 C CA . MET A 1 118 ? -13.790 3.618 19.050 1.00 93.31 118 MET A CA 1
ATOM 947 C C . MET A 1 118 ? -15.020 4.464 18.702 1.00 93.31 118 MET A C 1
ATOM 949 O O . MET A 1 118 ? -15.881 4.007 17.949 1.00 93.31 118 MET A O 1
ATOM 953 N N . ALA A 1 119 ? -15.136 5.678 19.245 1.00 93.44 119 ALA A N 1
ATOM 954 C CA . ALA A 1 119 ? -16.239 6.579 18.923 1.00 93.44 119 ALA A CA 1
ATOM 955 C C . ALA A 1 119 ? -16.133 7.072 17.472 1.00 93.44 119 ALA A C 1
ATOM 957 O O . ALA A 1 119 ? -17.116 7.009 16.727 1.00 93.44 119 ALA A O 1
ATOM 958 N N . ASP A 1 120 ? -14.927 7.464 17.048 1.00 94.69 120 ASP A N 1
ATOM 959 C CA . ASP A 1 120 ? -14.651 7.838 15.658 1.00 94.69 120 ASP A CA 1
ATOM 960 C C . ASP A 1 120 ? -14.924 6.668 14.716 1.00 94.69 120 ASP A C 1
ATOM 962 O O . ASP A 1 120 ? -15.575 6.847 13.685 1.00 94.69 120 ASP A O 1
ATOM 966 N N . TYR A 1 121 ? -14.482 5.463 15.090 1.00 94.31 121 TYR A N 1
ATOM 967 C CA . TYR A 1 121 ? -14.763 4.238 14.347 1.00 94.31 121 TYR A CA 1
ATOM 968 C C . TYR A 1 121 ? -16.265 4.022 14.167 1.00 94.31 121 TYR A C 1
ATOM 970 O O . TYR A 1 121 ? -16.730 3.899 13.038 1.00 94.31 121 TYR A O 1
ATOM 978 N N . ARG A 1 122 ? -17.049 4.030 15.253 1.00 94.69 122 ARG A N 1
ATOM 979 C CA . ARG A 1 122 ? -18.503 3.798 15.188 1.00 94.69 122 ARG A CA 1
ATOM 980 C C . ARG A 1 122 ? -19.194 4.810 14.278 1.00 94.69 122 ARG A C 1
ATOM 982 O O . ARG A 1 122 ? -20.046 4.423 13.485 1.00 94.69 122 ARG A O 1
ATOM 989 N N . LYS A 1 123 ? -18.788 6.082 14.343 1.00 96.38 123 LYS A N 1
ATOM 990 C CA . LYS A 1 123 ? -19.322 7.151 13.488 1.00 96.38 123 LYS A CA 1
ATOM 991 C C . LYS A 1 123 ? -18.953 6.973 12.013 1.00 96.38 123 LYS A C 1
ATOM 993 O O . LYS A 1 123 ? -19.744 7.320 11.143 1.00 96.38 123 LYS A O 1
ATOM 998 N N . ASN A 1 124 ? -17.762 6.450 11.724 1.00 96.12 124 ASN A N 1
ATOM 999 C CA . ASN A 1 124 ? -17.232 6.352 10.363 1.00 96.12 124 ASN A CA 1
ATOM 1000 C C . ASN A 1 124 ? -17.294 4.940 9.766 1.00 96.12 124 ASN A C 1
ATOM 1002 O O . ASN A 1 124 ? -16.889 4.779 8.620 1.00 96.12 124 ASN A O 1
ATOM 1006 N N . LYS A 1 125 ? -17.803 3.932 10.486 1.00 95.06 125 LYS A N 1
ATOM 1007 C CA . LYS A 1 125 ? -17.696 2.508 10.124 1.00 95.06 125 LYS A CA 1
ATOM 1008 C C . LYS A 1 125 ? -18.035 2.228 8.659 1.00 95.06 125 LYS A C 1
ATOM 1010 O O . LYS A 1 125 ? -17.214 1.667 7.943 1.00 95.06 125 LYS A O 1
ATOM 1015 N N . ALA A 1 126 ? -19.199 2.684 8.196 1.00 95.88 126 ALA A N 1
ATOM 1016 C CA . ALA A 1 126 ? -19.634 2.478 6.813 1.00 95.88 126 ALA A CA 1
ATOM 1017 C C . ALA A 1 126 ? -18.653 3.077 5.787 1.00 95.88 126 ALA A C 1
ATOM 1019 O O . ALA A 1 126 ? -18.383 2.471 4.754 1.00 95.88 126 ALA A O 1
ATOM 1020 N N . LYS A 1 127 ? -18.071 4.244 6.092 1.00 95.75 127 LYS A N 1
ATOM 1021 C CA . LYS A 1 127 ? -17.054 4.884 5.253 1.00 95.75 127 LYS A CA 1
ATOM 1022 C C . LYS A 1 127 ? -15.744 4.093 5.253 1.00 95.75 127 LYS A C 1
ATOM 1024 O O . LYS A 1 127 ? -15.142 3.950 4.195 1.00 95.75 127 LYS A O 1
ATOM 1029 N N . LEU A 1 128 ? -15.306 3.572 6.402 1.00 94.69 128 LEU A N 1
ATOM 1030 C CA . LEU A 1 128 ? -14.095 2.742 6.479 1.00 94.69 128 LEU A CA 1
ATOM 1031 C C . LEU A 1 128 ? -14.259 1.458 5.663 1.00 94.69 128 LEU A C 1
ATOM 1033 O O . LEU A 1 128 ? -13.362 1.104 4.904 1.00 94.69 128 LEU A O 1
ATOM 1037 N N . ASP A 1 129 ? -15.414 0.801 5.788 1.00 94.81 129 ASP A N 1
ATOM 1038 C CA . ASP A 1 129 ? -15.737 -0.427 5.056 1.00 94.81 129 ASP A CA 1
ATOM 1039 C C . ASP A 1 129 ? -15.782 -0.175 3.543 1.00 94.81 129 ASP A C 1
ATOM 1041 O O . ASP A 1 129 ? -15.197 -0.935 2.771 1.00 94.81 129 ASP A O 1
ATOM 1045 N N . ALA A 1 130 ? -16.399 0.934 3.119 1.00 95.44 130 ALA A N 1
ATOM 1046 C CA . ALA A 1 130 ? -16.427 1.343 1.718 1.00 95.44 130 ALA A CA 1
ATOM 1047 C C . ALA A 1 130 ? -15.021 1.632 1.172 1.00 95.44 130 ALA A C 1
ATOM 1049 O O . ALA A 1 130 ? -14.671 1.126 0.110 1.00 95.44 130 ALA A O 1
ATOM 1050 N N . ILE A 1 131 ? -14.187 2.374 1.912 1.00 93.31 131 ILE A N 1
ATOM 1051 C CA . ILE A 1 131 ? -12.802 2.671 1.507 1.00 93.31 131 ILE A CA 1
ATOM 1052 C C . ILE A 1 131 ? -11.971 1.389 1.423 1.00 93.31 131 ILE A C 1
ATOM 1054 O O . ILE A 1 131 ? -11.185 1.227 0.491 1.00 93.31 131 ILE A O 1
ATOM 1058 N N . LYS A 1 132 ? -12.136 0.466 2.376 1.00 91.31 132 LYS A N 1
ATOM 1059 C CA . LYS A 1 132 ? -11.440 -0.824 2.354 1.00 91.31 132 LYS A CA 1
ATOM 1060 C C . LYS A 1 132 ? -11.835 -1.637 1.116 1.00 91.31 132 LYS A C 1
ATOM 1062 O O . LYS A 1 132 ? -10.963 -2.170 0.435 1.00 91.31 132 LYS A O 1
ATOM 1067 N N . ALA A 1 133 ? -13.128 -1.691 0.796 1.00 91.69 133 ALA A N 1
ATOM 1068 C CA . ALA A 1 133 ? -13.636 -2.385 -0.386 1.00 91.69 133 ALA A CA 1
ATOM 1069 C C . ALA A 1 133 ? -13.211 -1.715 -1.705 1.00 91.69 133 ALA A C 1
ATOM 1071 O O . ALA A 1 133 ? -12.914 -2.410 -2.673 1.00 91.69 133 ALA A O 1
ATOM 1072 N N . GLU A 1 134 ? -13.165 -0.382 -1.749 1.00 91.19 134 GLU A N 1
ATOM 1073 C CA . GLU A 1 134 ? -12.643 0.393 -2.879 1.00 91.19 134 GLU A CA 1
ATOM 1074 C C . GLU A 1 134 ? -11.169 0.054 -3.124 1.00 91.19 134 GLU A C 1
ATOM 1076 O O . GLU A 1 134 ? -10.799 -0.352 -4.223 1.00 91.19 134 GLU A O 1
ATOM 1081 N N . ARG A 1 135 ? -10.334 0.140 -2.083 1.00 87.31 135 ARG A N 1
ATOM 1082 C CA . ARG A 1 135 ? -8.884 -0.079 -2.177 1.00 87.31 135 ARG A CA 1
ATOM 1083 C C . ARG A 1 135 ? -8.499 -1.511 -2.515 1.00 87.31 135 ARG A C 1
ATOM 1085 O O . ARG A 1 135 ? -7.504 -1.700 -3.204 1.00 87.31 135 ARG A O 1
ATOM 1092 N N . ALA A 1 136 ? -9.294 -2.495 -2.100 1.00 85.44 136 ALA A N 1
ATOM 1093 C CA . ALA A 1 136 ? -9.098 -3.889 -2.497 1.00 85.44 136 ALA A CA 1
ATOM 1094 C C . ALA A 1 136 ? -9.234 -4.108 -4.017 1.00 85.44 136 ALA A C 1
ATOM 1096 O O . ALA A 1 136 ? -8.713 -5.090 -4.537 1.00 85.44 136 ALA A O 1
ATOM 1097 N N . LYS A 1 137 ? -9.923 -3.205 -4.731 1.00 85.31 137 LYS A N 1
ATOM 1098 C CA . LYS A 1 137 ? -10.084 -3.255 -6.193 1.00 85.31 137 LYS A CA 1
ATOM 1099 C C . LYS A 1 137 ? -9.036 -2.441 -6.945 1.00 85.31 137 LYS A C 1
ATOM 1101 O O . LYS A 1 137 ? -8.962 -2.554 -8.166 1.00 85.31 137 LYS A O 1
ATOM 1106 N N . ILE A 1 138 ? -8.267 -1.599 -6.254 1.00 77.88 138 ILE A N 1
ATOM 1107 C CA . ILE A 1 138 ? -7.221 -0.808 -6.896 1.00 77.88 138 ILE A CA 1
ATOM 1108 C C . ILE A 1 138 ? -6.067 -1.759 -7.203 1.00 77.88 138 ILE A C 1
ATOM 1110 O O . ILE A 1 138 ? -5.501 -2.344 -6.275 1.00 77.88 138 ILE A O 1
ATOM 1114 N N . PRO A 1 139 ? -5.717 -1.941 -8.484 1.00 70.94 139 PRO A N 1
ATOM 1115 C CA . PRO A 1 139 ? -4.668 -2.867 -8.842 1.00 70.94 139 PRO A CA 1
ATOM 1116 C C . PRO A 1 139 ? -3.337 -2.328 -8.301 1.00 70.94 139 PRO A C 1
ATOM 1118 O O . PRO A 1 139 ? -3.017 -1.140 -8.426 1.00 70.94 139 PRO A O 1
ATOM 1121 N N . GLN A 1 140 ? -2.576 -3.214 -7.663 1.00 68.06 140 GLN A N 1
ATOM 1122 C CA . GLN A 1 140 ? -1.241 -2.923 -7.153 1.00 68.06 140 GLN A CA 1
ATOM 1123 C C . GLN A 1 140 ? -0.289 -2.891 -8.342 1.00 68.06 140 GLN A C 1
ATOM 1125 O O . GLN A 1 140 ? 0.202 -3.923 -8.789 1.00 68.06 140 GLN A O 1
ATOM 1130 N N . VAL A 1 141 ? -0.123 -1.716 -8.934 1.00 62.72 141 VAL A N 1
ATOM 1131 C CA . VAL A 1 141 ? 0.557 -1.576 -10.220 1.00 62.72 141 VAL A CA 1
ATOM 1132 C C . VAL A 1 141 ? 1.656 -0.538 -10.067 1.00 62.72 141 VAL A C 1
ATOM 1134 O O . VAL A 1 141 ? 1.486 0.487 -9.400 1.00 62.72 141 VAL A O 1
ATOM 1137 N N . ILE A 1 142 ? 2.810 -0.812 -10.681 1.00 62.44 142 ILE A N 1
ATOM 1138 C CA . ILE A 1 142 ? 3.730 0.265 -11.035 1.00 62.44 142 ILE A CA 1
ATOM 1139 C C . ILE A 1 142 ? 2.951 1.173 -11.968 1.00 62.44 142 ILE A C 1
ATOM 1141 O O . ILE A 1 142 ? 2.554 0.692 -13.022 1.00 62.44 142 ILE A O 1
ATOM 1145 N N . LEU A 1 143 ? 2.778 2.448 -11.610 1.00 61.97 143 LEU A N 1
ATOM 1146 C CA . LEU A 1 143 ? 2.138 3.488 -12.431 1.00 61.97 143 LEU A CA 1
ATOM 1147 C C . LEU A 1 143 ? 2.057 3.093 -13.914 1.00 61.97 143 LEU A C 1
ATOM 1149 O O . LEU A 1 143 ? 3.093 3.109 -14.589 1.00 61.97 143 LEU A O 1
ATOM 1153 N N . PRO A 1 144 ? 0.866 2.723 -14.427 1.00 55.12 144 PRO A N 1
ATOM 1154 C CA . PRO A 1 144 ? 0.724 2.079 -15.732 1.00 55.12 144 PRO A CA 1
ATOM 1155 C C . PRO A 1 144 ? 1.422 2.833 -16.862 1.00 55.12 144 PRO A C 1
ATOM 1157 O O . PRO A 1 144 ? 1.972 2.223 -17.764 1.00 55.12 144 PRO A O 1
ATOM 1160 N N . ARG A 1 145 ? 1.492 4.166 -16.773 1.00 56.41 145 ARG A N 1
ATOM 1161 C CA . ARG A 1 145 ? 2.193 5.030 -17.733 1.00 56.41 145 ARG A CA 1
ATOM 1162 C C . ARG A 1 145 ? 3.704 4.805 -17.796 1.00 56.41 145 ARG A C 1
ATOM 1164 O O . ARG A 1 145 ? 4.305 5.050 -18.834 1.00 56.41 145 ARG A O 1
ATOM 1171 N N . TYR A 1 146 ? 4.344 4.416 -16.696 1.00 60.03 146 TYR A N 1
ATOM 1172 C CA . TYR A 1 146 ? 5.771 4.100 -16.689 1.00 60.03 146 TYR A CA 1
ATOM 1173 C C . TYR A 1 146 ? 6.027 2.747 -17.350 1.00 60.03 146 TYR A C 1
ATOM 1175 O O . TYR A 1 146 ? 6.862 2.687 -18.243 1.00 60.03 146 TYR A O 1
ATOM 1183 N N . ILE A 1 147 ? 5.244 1.716 -17.015 1.00 60.91 147 ILE A N 1
ATOM 1184 C CA . ILE A 1 147 ? 5.320 0.414 -17.693 1.00 60.91 147 ILE A CA 1
ATOM 1185 C C . ILE A 1 147 ? 4.972 0.540 -19.175 1.00 60.91 147 ILE A C 1
ATOM 1187 O O . ILE A 1 147 ? 5.781 0.151 -20.001 1.00 60.91 147 ILE A O 1
ATOM 1191 N N . GLN A 1 148 ? 3.860 1.189 -19.527 1.00 62.94 148 GLN A N 1
ATOM 1192 C CA . GLN A 1 148 ? 3.461 1.427 -20.920 1.00 62.94 148 GLN A CA 1
ATOM 1193 C C . GLN A 1 148 ? 4.520 2.194 -21.710 1.00 62.94 148 GLN A C 1
ATOM 1195 O O . GLN A 1 148 ? 4.738 1.917 -22.882 1.00 62.94 148 GLN A O 1
ATOM 1200 N N . ARG A 1 149 ? 5.200 3.158 -21.080 1.00 64.31 149 ARG A N 1
ATOM 1201 C CA . ARG A 1 149 ? 6.327 3.862 -21.698 1.00 64.31 149 ARG A CA 1
ATOM 1202 C C . ARG A 1 149 ? 7.521 2.933 -21.904 1.00 64.31 149 ARG A C 1
ATOM 1204 O O . ARG A 1 149 ? 8.096 2.949 -22.980 1.00 64.31 149 ARG A O 1
ATOM 1211 N N . LEU A 1 150 ? 7.874 2.110 -20.918 1.00 62.03 150 LEU A N 1
ATOM 1212 C CA . LEU A 1 150 ? 8.958 1.134 -21.054 1.00 62.03 150 LEU A CA 1
ATOM 1213 C C . LEU A 1 150 ? 8.642 0.056 -22.104 1.00 62.03 150 LEU A C 1
ATOM 1215 O O . LEU A 1 150 ? 9.529 -0.332 -22.857 1.00 62.03 150 LEU A O 1
ATOM 1219 N N . GLU A 1 151 ? 7.393 -0.395 -22.191 1.00 69.06 151 GLU A N 1
ATOM 1220 C CA . GLU A 1 151 ? 6.903 -1.299 -23.238 1.00 69.06 151 GLU A CA 1
ATOM 1221 C C . GLU A 1 151 ? 6.951 -0.624 -24.617 1.00 69.06 151 GLU A C 1
ATOM 1223 O O . GLU A 1 151 ? 7.466 -1.210 -25.565 1.00 69.06 151 GLU A O 1
ATOM 1228 N N . ALA A 1 152 ? 6.489 0.627 -24.731 1.00 68.75 152 ALA A N 1
ATOM 1229 C CA . ALA A 1 152 ? 6.546 1.403 -25.974 1.00 68.75 152 ALA A CA 1
ATOM 1230 C C . ALA A 1 152 ? 7.987 1.699 -26.426 1.00 68.75 152 ALA A C 1
ATOM 1232 O O . ALA A 1 152 ? 8.262 1.762 -27.620 1.00 68.75 152 ALA A O 1
ATOM 1233 N N . GLU A 1 153 ? 8.917 1.847 -25.481 1.00 63.84 153 GLU A N 1
ATOM 1234 C CA . GLU A 1 153 ? 10.356 1.980 -25.730 1.00 63.84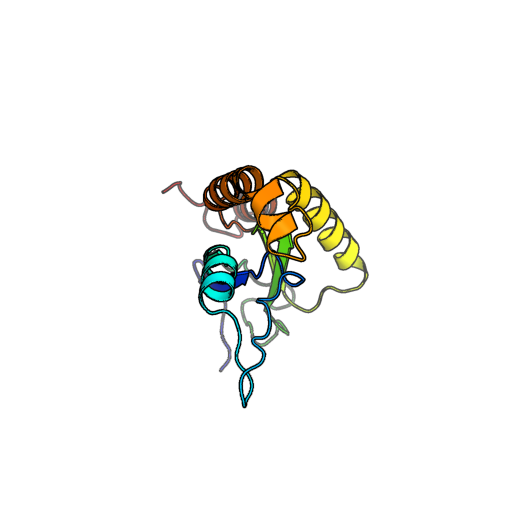 153 GLU A CA 1
ATOM 1235 C C . GLU A 1 153 ? 11.044 0.625 -26.011 1.00 63.84 153 GLU A C 1
ATOM 1237 O O . GLU A 1 153 ? 12.256 0.596 -26.224 1.00 63.84 153 GLU A O 1
ATOM 1242 N N . GLY A 1 154 ? 10.311 -0.498 -25.993 1.00 62.66 154 GLY A N 1
ATOM 1243 C CA . GLY A 1 154 ? 10.844 -1.849 -26.223 1.00 62.66 154 GLY A CA 1
ATOM 1244 C C . GLY A 1 154 ? 11.750 -2.374 -25.102 1.00 62.66 154 GLY A C 1
ATOM 1245 O O . GLY A 1 154 ? 12.442 -3.374 -25.277 1.00 62.66 154 GLY A O 1
ATOM 1246 N N . LYS A 1 155 ? 11.764 -1.695 -23.951 1.00 61.31 155 LYS A N 1
ATOM 1247 C CA . LYS A 1 155 ? 12.600 -2.010 -22.782 1.00 61.31 155 LYS A CA 1
ATOM 1248 C C . LYS A 1 155 ? 12.006 -3.103 -21.903 1.00 61.31 155 LYS A C 1
ATOM 1250 O O . LYS A 1 155 ? 12.738 -3.766 -21.174 1.00 61.31 155 LYS A O 1
ATOM 1255 N N . LEU A 1 156 ? 10.692 -3.291 -21.962 1.00 60.31 156 LEU A N 1
ATOM 1256 C CA . LEU A 1 156 ? 9.996 -4.419 -21.356 1.00 60.31 156 LEU A CA 1
ATOM 1257 C C . LEU A 1 156 ? 9.257 -5.200 -22.447 1.00 60.31 156 LEU A C 1
ATOM 1259 O O . LEU A 1 156 ? 8.753 -4.582 -23.388 1.00 60.31 156 LEU A O 1
ATOM 1263 N N . PRO A 1 157 ? 9.167 -6.540 -22.341 1.00 58.44 157 PRO A N 1
ATOM 1264 C CA . PRO A 1 157 ? 8.266 -7.292 -23.199 1.00 58.44 157 PRO A CA 1
ATOM 1265 C C . PRO A 1 157 ? 6.845 -6.774 -22.967 1.00 58.44 157 PRO A C 1
ATOM 1267 O O . PRO A 1 157 ? 6.417 -6.659 -21.820 1.00 58.44 157 PRO A O 1
ATOM 1270 N N . VAL A 1 158 ? 6.136 -6.444 -24.050 1.00 58.81 158 VAL A N 1
ATOM 1271 C CA . VAL A 1 158 ? 4.756 -5.953 -23.974 1.00 58.81 158 VAL A CA 1
ATOM 1272 C C . VAL A 1 158 ? 3.931 -6.991 -23.224 1.00 58.81 158 VAL A C 1
ATOM 1274 O O . VAL A 1 158 ? 3.825 -8.141 -23.666 1.00 58.81 158 VAL A O 1
ATOM 1277 N N . SER A 1 159 ? 3.376 -6.602 -22.078 1.00 56.31 159 SER A N 1
ATOM 1278 C CA . SER A 1 159 ? 2.490 -7.458 -21.307 1.00 56.31 159 SER A CA 1
ATOM 1279 C C . SER A 1 159 ? 1.242 -7.725 -22.146 1.00 56.31 159 SER A C 1
ATOM 1281 O O . SER A 1 159 ? 0.319 -6.922 -22.257 1.00 56.31 159 SER A O 1
ATOM 1283 N N . SER A 1 160 ? 1.229 -8.877 -22.815 1.00 44.03 160 SER A N 1
ATOM 1284 C CA . SER A 1 160 ? 0.007 -9.406 -23.405 1.00 44.03 160 SER A CA 1
ATOM 1285 C C . SER A 1 160 ? -0.919 -9.692 -22.229 1.00 44.03 160 SER A C 1
ATOM 1287 O O . SER A 1 160 ? -0.593 -10.544 -21.403 1.00 44.03 160 SER A O 1
ATOM 1289 N N . GLN A 1 161 ? -1.989 -8.905 -22.110 1.00 35.53 161 GLN A N 1
ATOM 1290 C CA . GLN A 1 161 ? -2.982 -8.990 -21.039 1.00 35.53 161 GLN A CA 1
ATOM 1291 C C . GLN A 1 161 ? -3.271 -10.456 -20.677 1.00 35.53 161 GLN A C 1
ATOM 1293 O O . GLN A 1 161 ? -3.712 -11.230 -21.529 1.00 35.53 161 GLN A O 1
ATOM 1298 N N . LYS A 1 162 ? -3.001 -10.824 -19.423 1.00 33.53 162 LYS A N 1
ATOM 1299 C CA . LYS A 1 162 ? -3.629 -11.974 -18.770 1.00 33.53 162 LYS A CA 1
ATOM 1300 C C . LYS A 1 162 ? -4.737 -11.468 -17.866 1.00 33.53 162 LYS A C 1
ATOM 1302 O O . LYS A 1 162 ? -4.504 -10.434 -17.202 1.00 33.53 162 LYS A O 1
#

Radius of gyration: 20.24 Å; Cα contacts (8 Å, |Δi|>4): 203; chains: 1; bounding box: 48×29×63 Å

Foldseek 3Di:
DFDFDDAPDKDKDKDKDQQAPLADFDADPDPDGDGDVVSVVVSVVLMDIDMDIGGDFQDDVVQPRTCVSQPDWDWDQAPLLEIAIDTDDQDPVCVVVVVVVNVVNNVQADDDDHDNYPVSCVVCVVVSVVRSVSSVPRDHYHPVVVVVVCCVVVRHPPPPDD

Sequence (162 aa):
MRAKWTPGMTMHISWKILPYPGWQARGLNLPGVNVDQKEERIIDSYNEYYSADIPLPPPPPSAGDDFGEVSNITVHFLACNQLFITYGTIEEGQQREYWKQFAESQKLCTPRPSIKSMADYRKNKAKLDAIKAERAKIPQVILPRYIQRLEAEGKLPVSSQK

Mean predicted aligned error: 9.39 Å

Organism: NCBI:txid1196083

Secondary structure (DSSP, 8-state):
--PBP-TT-EEEEEEEE-S-TT--PPBPSSSSS-B-HHHHHHHHHT-EEEEEEEEPPPPPGGGTTBTTTS--EEEEE-GGG-EEEEES---TTTHHHHHHHHHHHHTTSPPPPP--SHHHHHHHHHHHHHHHHHHTTS---B-HHHHHHHHHTTSS------

pLDDT: mean 77.38, std 14.59, range [33.53, 96.38]